Protein AF-A0A7W0KQA1-F1 (afdb_monomer)

Solvent-accessible surface area (backbone atoms only — not comparable to full-atom values): 7044 Å² total; per-residue (Å²): 89,73,43,48,43,59,75,29,60,40,69,50,28,32,47,44,83,47,67,47,97,90,64,54,78,42,60,38,40,37,42,50,76,48,74,45,57,36,32,78,75,63,34,63,60,74,71,100,58,45,60,95,60,89,80,63,86,93,66,82,85,88,84,88,79,65,71,81,39,67,76,52,47,69,44,51,39,63,30,41,31,40,17,45,24,43,36,34,44,87,95,47,77,51,76,50,77,49,73,51,66,61,77,48,60,40,69,96,57,50,13,79,35,73,84,47,34,19,106

Radius of gyration: 17.13 Å; Cα contacts (8 Å, |Δi|>4): 214; chains: 1; bounding box: 45×24×47 Å

Structure (mmCIF, N/CA/C/O backbone):
data_AF-A0A7W0KQA1-F1
#
_entry.id   AF-A0A7W0KQA1-F1
#
loop_
_atom_site.group_PDB
_atom_site.id
_atom_site.type_symbol
_atom_s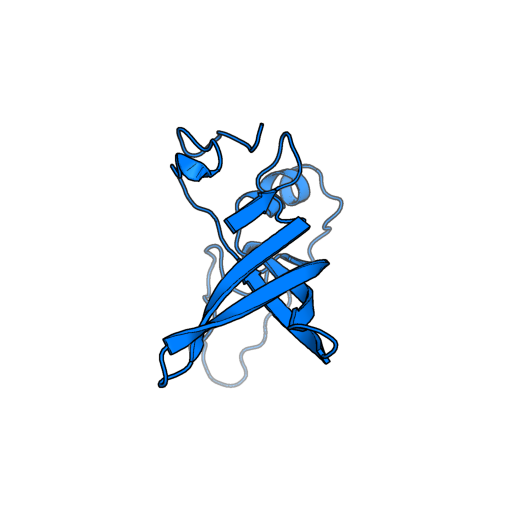ite.label_atom_id
_atom_site.label_alt_id
_atom_site.label_comp_id
_atom_site.label_asym_id
_atom_site.label_entity_id
_atom_site.label_seq_id
_atom_site.pdbx_PDB_ins_code
_atom_site.Cartn_x
_atom_site.Cartn_y
_atom_site.Cartn_z
_atom_site.occupancy
_atom_site.B_iso_or_equiv
_atom_site.auth_seq_id
_atom_site.auth_comp_id
_atom_site.auth_asym_id
_atom_site.auth_atom_id
_atom_site.pdbx_PDB_model_num
ATOM 1 N N . ASP A 1 1 ? -5.542 5.028 9.882 1.00 94.88 1 ASP A N 1
ATOM 2 C CA . ASP A 1 1 ? -4.179 4.733 10.330 1.00 94.88 1 ASP A CA 1
ATOM 3 C C . ASP A 1 1 ? -3.603 3.667 9.420 1.00 94.88 1 ASP A C 1
ATOM 5 O O . ASP A 1 1 ? -4.344 2.763 9.060 1.00 94.88 1 ASP A O 1
ATOM 9 N N . VAL A 1 2 ? -2.361 3.810 8.971 1.00 96.88 2 VAL A N 1
ATOM 10 C CA . VAL A 1 2 ? -1.718 2.822 8.089 1.00 96.88 2 VAL A CA 1
ATOM 11 C C . VAL A 1 2 ? -0.568 2.198 8.856 1.00 96.88 2 VAL A C 1
ATOM 13 O O . VAL A 1 2 ? 0.291 2.905 9.380 1.00 96.88 2 VAL A O 1
ATOM 16 N N . HIS A 1 3 ? -0.555 0.873 8.902 1.00 96.25 3 HIS A N 1
ATOM 17 C CA . HIS A 1 3 ? 0.462 0.098 9.590 1.00 96.25 3 HIS A CA 1
ATOM 18 C C . HIS A 1 3 ? 1.566 -0.207 8.587 1.00 96.25 3 HIS A C 1
ATOM 20 O O . HIS A 1 3 ? 1.336 -0.915 7.608 1.00 96.25 3 HIS A O 1
ATOM 26 N N . TYR A 1 4 ? 2.750 0.350 8.806 1.00 96.75 4 TYR A N 1
ATOM 27 C CA . TYR A 1 4 ? 3.902 0.126 7.942 1.00 96.75 4 TYR A CA 1
ATOM 28 C C . TYR A 1 4 ? 4.857 -0.870 8.579 1.00 96.75 4 TYR A C 1
ATOM 30 O O . TYR A 1 4 ? 5.050 -0.871 9.796 1.00 96.75 4 TYR A O 1
ATOM 38 N N . ARG A 1 5 ? 5.527 -1.656 7.740 1.00 95.94 5 ARG A N 1
ATOM 39 C CA . ARG A 1 5 ? 6.665 -2.454 8.181 1.00 95.94 5 ARG A CA 1
ATOM 40 C C . ARG A 1 5 ? 7.788 -1.524 8.638 1.00 95.94 5 ARG A C 1
ATOM 42 O O . ARG A 1 5 ? 8.275 -0.718 7.837 1.00 95.94 5 ARG A O 1
ATOM 49 N N . SER A 1 6 ? 8.222 -1.689 9.887 1.00 96.44 6 SER A N 1
ATOM 50 C CA . SER A 1 6 ? 9.361 -0.966 10.472 1.00 96.44 6 SER A CA 1
ATOM 51 C C . SER A 1 6 ? 10.584 -0.999 9.550 1.00 96.44 6 SER A C 1
ATOM 53 O O . SER A 1 6 ? 10.886 -2.014 8.912 1.00 96.44 6 SER A O 1
ATOM 55 N N . GLY A 1 7 ? 11.266 0.139 9.434 1.00 95.69 7 GLY A N 1
ATOM 56 C CA . GLY A 1 7 ? 12.408 0.327 8.543 1.00 95.69 7 GLY A CA 1
ATOM 57 C C . GLY A 1 7 ? 12.043 0.497 7.065 1.00 95.69 7 GLY A C 1
ATOM 58 O O . GLY A 1 7 ? 12.940 0.612 6.230 1.00 95.69 7 GLY A O 1
ATOM 59 N N . THR A 1 8 ? 10.754 0.539 6.713 1.00 94.62 8 THR A N 1
ATOM 60 C CA . THR A 1 8 ? 10.295 0.723 5.328 1.00 94.62 8 THR A CA 1
ATOM 61 C C . THR A 1 8 ? 9.137 1.725 5.229 1.00 94.62 8 THR A C 1
ATOM 63 O O . THR A 1 8 ? 8.670 2.271 6.227 1.00 94.62 8 THR A O 1
ATOM 66 N N . ARG A 1 9 ? 8.653 1.959 4.006 1.00 95.31 9 ARG A N 1
ATOM 67 C CA . ARG A 1 9 ? 7.357 2.601 3.720 1.00 95.31 9 ARG A CA 1
ATOM 68 C C . ARG A 1 9 ? 6.311 1.612 3.198 1.00 95.31 9 ARG A C 1
ATOM 70 O O . ARG A 1 9 ? 5.299 2.005 2.628 1.00 95.31 9 ARG A O 1
ATOM 77 N N . PHE A 1 10 ? 6.562 0.318 3.373 1.00 94.94 10 PHE A N 1
ATOM 78 C CA . PHE A 1 10 ? 5.700 -0.739 2.871 1.00 94.94 10 PHE A CA 1
ATOM 79 C C . PHE A 1 10 ? 4.496 -0.913 3.811 1.00 94.94 10 PHE A C 1
ATOM 81 O O . PHE A 1 10 ? 4.711 -1.224 4.987 1.00 94.94 10 PHE A O 1
ATOM 88 N N . PRO A 1 11 ? 3.251 -0.697 3.353 1.00 95.88 11 PRO A N 1
ATOM 89 C CA . PRO A 1 11 ? 2.077 -0.881 4.193 1.00 95.88 11 PRO A CA 1
ATOM 90 C C . PRO A 1 11 ? 1.788 -2.375 4.368 1.00 95.88 11 PRO A C 1
ATOM 92 O O . PRO A 1 11 ? 1.745 -3.129 3.403 1.00 95.88 11 PRO A O 1
ATOM 95 N N . GLU A 1 12 ? 1.573 -2.806 5.604 1.00 96.56 12 GLU A N 1
ATOM 96 C CA . GLU A 1 12 ? 1.138 -4.169 5.933 1.00 96.56 12 GLU A CA 1
ATOM 97 C C . GLU A 1 12 ? -0.379 -4.229 6.162 1.00 96.56 12 GLU A C 1
ATOM 99 O O . GLU A 1 12 ? -1.004 -5.279 5.993 1.00 96.56 12 GLU A O 1
ATOM 104 N N . GLY A 1 13 ? -0.996 -3.085 6.462 1.00 97.56 13 GLY A N 1
ATOM 105 C CA . GLY A 1 13 ? -2.432 -2.958 6.652 1.00 97.56 13 GLY A CA 1
ATOM 106 C C . GLY A 1 13 ? -2.855 -1.531 6.976 1.00 97.56 13 GLY A C 1
ATOM 107 O O . GLY A 1 13 ? -2.039 -0.607 6.974 1.00 97.56 13 GLY A O 1
ATOM 108 N N . ALA A 1 14 ? -4.137 -1.348 7.268 1.00 98.06 14 ALA A N 1
ATOM 109 C CA . ALA A 1 14 ? -4.678 -0.063 7.693 1.00 98.06 14 ALA A CA 1
ATOM 110 C C . ALA A 1 14 ? -5.953 -0.232 8.523 1.00 98.06 14 ALA A C 1
ATOM 112 O O . ALA A 1 14 ? -6.791 -1.071 8.208 1.00 98.06 14 ALA A O 1
ATOM 113 N N . THR A 1 15 ? -6.134 0.636 9.512 1.00 98.31 15 THR A N 1
ATOM 114 C CA . THR A 1 15 ? -7.400 0.828 10.223 1.00 98.31 15 THR A CA 1
ATOM 115 C C . THR A 1 15 ? -8.074 2.097 9.713 1.00 98.31 15 THR A C 1
ATOM 117 O O . THR A 1 15 ? -7.539 3.204 9.849 1.00 98.31 15 THR A O 1
ATOM 120 N N . ILE A 1 16 ? -9.262 1.975 9.130 1.00 97.44 16 ILE A N 1
ATOM 121 C CA . ILE A 1 16 ? -10.027 3.095 8.576 1.00 97.44 16 ILE A CA 1
ATOM 122 C C . ILE A 1 16 ? -11.276 3.305 9.432 1.00 97.44 16 ILE A C 1
ATOM 124 O O . ILE A 1 16 ? -12.167 2.460 9.478 1.00 97.44 16 ILE A O 1
ATOM 128 N N . ALA A 1 17 ? -11.342 4.456 10.102 1.00 97.75 17 ALA A N 1
ATOM 129 C CA . ALA A 1 17 ? -12.537 4.894 10.810 1.00 97.75 17 ALA A CA 1
ATOM 130 C C . ALA A 1 17 ? -13.520 5.533 9.818 1.00 97.75 17 ALA A C 1
ATOM 132 O O . ALA A 1 17 ? -13.175 6.460 9.084 1.00 97.75 17 ALA A O 1
ATOM 133 N N . LEU A 1 18 ? -14.742 5.023 9.812 1.00 96.94 18 LEU A N 1
ATOM 134 C CA . LEU A 1 18 ? -15.861 5.425 8.970 1.00 96.94 18 LEU A CA 1
ATOM 135 C C . LEU A 1 18 ? -17.051 5.784 9.871 1.00 96.94 18 LEU A C 1
ATOM 137 O O . LEU A 1 18 ? -17.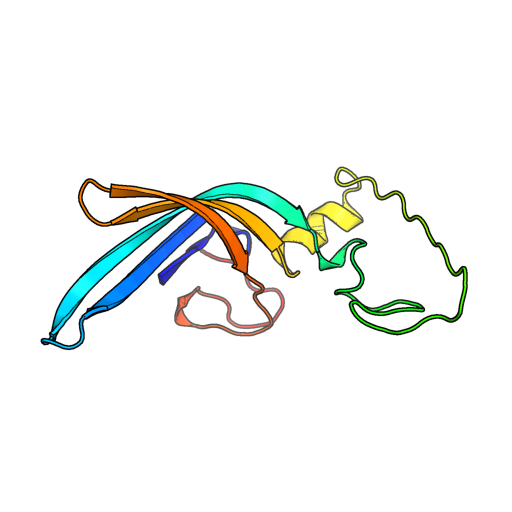076 5.485 11.068 1.00 96.94 18 LEU A O 1
ATOM 141 N N . THR A 1 19 ? -18.058 6.448 9.315 1.00 97.62 19 THR A N 1
ATOM 142 C CA . THR A 1 19 ? -19.276 6.804 10.052 1.00 97.62 19 THR A CA 1
ATOM 143 C C . THR A 1 19 ? -20.471 6.716 9.115 1.00 97.62 19 THR A C 1
ATOM 145 O O . THR A 1 19 ? -20.423 7.249 8.005 1.00 97.62 19 THR A O 1
ATOM 148 N N . GLU A 1 20 ? -21.526 6.028 9.544 1.00 95.62 20 GLU A N 1
ATOM 149 C CA . GLU A 1 20 ? -22.788 5.958 8.808 1.00 95.62 20 GLU A CA 1
ATOM 150 C C . GLU A 1 20 ? -23.539 7.300 8.838 1.00 95.62 20 GLU A C 1
ATOM 152 O O . GLU A 1 20 ? -23.267 8.149 9.693 1.00 95.62 20 GLU A O 1
ATOM 157 N N . PRO A 1 21 ? -24.521 7.520 7.941 1.00 97.75 21 PRO A N 1
ATOM 158 C CA . PRO A 1 21 ? -25.301 8.758 7.927 1.00 97.75 21 PRO A CA 1
ATOM 159 C C . PRO A 1 21 ? -26.033 9.078 9.240 1.00 97.75 21 PRO A C 1
ATOM 161 O O . PRO A 1 21 ? -26.329 10.245 9.492 1.00 97.75 21 PRO A O 1
ATOM 164 N N . ASP A 1 22 ? -26.338 8.072 10.066 1.00 97.50 22 ASP A N 1
ATOM 165 C CA . ASP A 1 22 ? -26.995 8.239 11.369 1.00 97.50 22 ASP A CA 1
ATOM 166 C C . ASP A 1 22 ? -26.016 8.516 12.529 1.00 97.50 22 ASP A C 1
ATOM 168 O O . ASP A 1 22 ? -26.445 8.748 13.660 1.00 97.50 22 ASP A O 1
ATOM 172 N N . GLY A 1 23 ? -24.709 8.538 12.249 1.00 97.75 23 GLY A N 1
ATOM 173 C CA . GLY A 1 23 ? -23.650 8.756 13.230 1.00 97.75 23 GLY A CA 1
ATOM 174 C C . GLY A 1 23 ? -23.043 7.477 13.811 1.00 97.75 23 GLY A C 1
ATOM 175 O O . GLY A 1 23 ? -22.120 7.577 14.623 1.00 97.75 23 GLY A O 1
ATOM 176 N N . THR A 1 24 ? -23.506 6.290 13.414 1.00 97.50 24 THR A N 1
ATOM 177 C CA . THR A 1 24 ? -22.934 5.019 13.879 1.00 97.50 24 THR A CA 1
ATOM 178 C C . THR A 1 24 ? -21.479 4.871 13.404 1.00 97.50 24 THR A C 1
ATOM 180 O O . THR A 1 24 ? -21.213 4.984 12.204 1.00 97.50 24 THR A O 1
ATOM 183 N N . PRO A 1 25 ? -20.502 4.636 14.306 1.00 97.75 25 PRO A N 1
ATOM 184 C CA . PRO A 1 25 ? -19.110 4.448 13.912 1.00 97.75 25 PRO A CA 1
ATOM 185 C C . PRO A 1 25 ? -18.896 3.066 13.282 1.00 97.75 25 PRO A C 1
ATOM 187 O O . PRO A 1 25 ? -19.395 2.058 13.781 1.00 97.75 25 PRO A O 1
ATOM 190 N N . ILE A 1 26 ? -18.089 3.018 12.223 1.00 97.81 26 ILE A N 1
ATOM 191 C CA . ILE A 1 26 ? -17.643 1.787 11.565 1.00 97.81 26 ILE A CA 1
ATOM 192 C C . ILE A 1 26 ? -16.115 1.763 11.572 1.00 97.81 26 ILE A C 1
ATOM 194 O O . ILE A 1 26 ? -15.476 2.749 11.212 1.00 97.81 26 ILE A O 1
ATOM 198 N N . THR A 1 27 ? -15.528 0.622 11.920 1.00 98.50 27 THR A N 1
ATOM 199 C CA . THR A 1 27 ? -14.091 0.382 11.750 1.00 98.50 27 THR A CA 1
ATOM 200 C C . THR A 1 27 ? -13.884 -0.642 10.645 1.00 98.50 27 THR A C 1
ATOM 202 O O . THR A 1 27 ? -14.412 -1.752 10.720 1.00 98.50 27 THR A O 1
ATOM 205 N N . LEU A 1 28 ? -13.127 -0.252 9.624 1.00 98.31 28 LEU A N 1
ATOM 206 C CA . LEU A 1 28 ? -12.676 -1.111 8.539 1.00 98.31 28 LEU A CA 1
ATOM 207 C C . LEU A 1 28 ? -11.202 -1.456 8.755 1.00 98.31 28 LEU A C 1
ATOM 209 O O . LEU A 1 28 ? -10.348 -0.573 8.715 1.00 98.31 28 LEU A O 1
ATOM 213 N N . GLU A 1 29 ? -10.917 -2.739 8.946 1.00 98.69 29 GLU A N 1
ATOM 214 C CA . GLU A 1 29 ? -9.555 -3.261 9.052 1.00 98.69 29 GLU A CA 1
ATOM 215 C C . GLU A 1 29 ? -9.098 -3.849 7.721 1.00 98.69 29 GLU A C 1
ATOM 217 O O . GLU A 1 29 ? -9.806 -4.658 7.114 1.00 98.69 29 GLU A O 1
ATOM 222 N N . ILE A 1 30 ? -7.906 -3.456 7.286 1.00 98.56 30 ILE A N 1
ATOM 223 C CA . ILE A 1 30 ? -7.262 -3.902 6.054 1.00 98.56 30 ILE A CA 1
ATOM 224 C C . ILE A 1 30 ? -6.010 -4.704 6.405 1.00 98.56 30 ILE A C 1
ATOM 226 O O . ILE A 1 30 ? -5.123 -4.207 7.097 1.00 98.56 30 ILE A O 1
ATOM 230 N N . GLU A 1 31 ? -5.917 -5.913 5.862 1.00 98.38 31 GLU A N 1
ATOM 231 C CA . GLU A 1 31 ? -4.723 -6.762 5.856 1.00 98.38 31 GLU A CA 1
ATOM 232 C C . GLU A 1 31 ? -4.232 -6.893 4.409 1.00 98.38 31 GLU A C 1
ATOM 234 O O . GLU A 1 31 ? -4.986 -7.323 3.529 1.00 98.38 31 GLU A O 1
ATOM 239 N N . THR A 1 32 ? -2.984 -6.510 4.141 1.00 97.56 32 THR A N 1
ATOM 240 C CA . THR A 1 32 ? -2.378 -6.663 2.808 1.00 97.56 32 THR A CA 1
ATOM 241 C C . THR A 1 32 ? -1.797 -8.069 2.636 1.00 97.56 32 THR A C 1
ATOM 243 O O . THR A 1 32 ? -1.227 -8.626 3.570 1.00 97.56 32 THR A O 1
ATOM 246 N N . LEU A 1 33 ? -1.933 -8.658 1.443 1.00 95.31 33 LEU A N 1
ATOM 247 C CA . LEU A 1 33 ? -1.411 -10.001 1.151 1.00 95.31 33 LEU A CA 1
ATOM 248 C C . LEU A 1 33 ? -0.243 -9.991 0.164 1.00 95.31 33 LEU A C 1
ATOM 250 O O . LEU A 1 33 ? 0.797 -10.601 0.394 1.00 95.31 33 LEU A O 1
ATOM 254 N N . GLY A 1 34 ? -0.439 -9.329 -0.970 1.00 93.44 34 GLY A N 1
ATOM 255 C CA . GLY A 1 34 ? 0.519 -9.237 -2.065 1.00 93.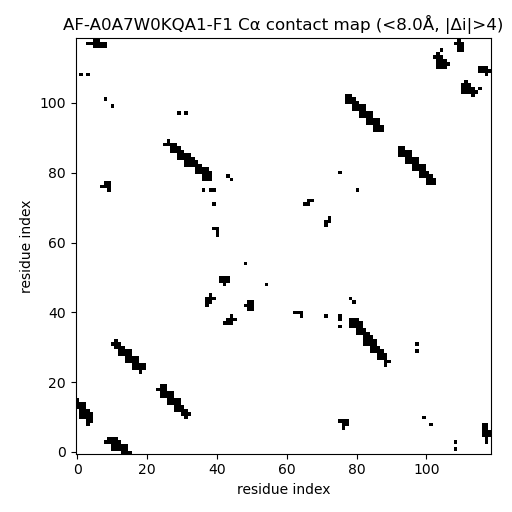44 34 GLY A CA 1
ATOM 256 C C . GLY A 1 34 ? 0.245 -7.974 -2.860 1.00 93.44 34 GLY A C 1
ATOM 257 O O . GLY A 1 34 ? -0.816 -7.375 -2.693 1.00 93.44 34 GLY A O 1
ATOM 258 N N . PHE A 1 35 ? 1.188 -7.554 -3.697 1.00 93.81 35 PHE A N 1
ATOM 259 C CA . PHE A 1 35 ? 1.115 -6.245 -4.332 1.00 93.81 35 PHE A CA 1
ATOM 260 C C . PHE A 1 35 ? 1.533 -6.252 -5.797 1.00 93.81 35 PHE A C 1
ATOM 262 O O . PHE A 1 35 ? 2.264 -7.129 -6.258 1.00 93.81 35 PHE A O 1
ATOM 269 N N . VAL A 1 36 ? 1.101 -5.210 -6.499 1.00 91.75 36 VAL A N 1
ATOM 270 C CA . VAL A 1 36 ? 1.623 -4.792 -7.796 1.00 91.75 36 VAL A CA 1
ATOM 271 C C . VAL A 1 36 ? 2.321 -3.447 -7.609 1.00 91.75 36 VAL A C 1
ATOM 273 O O . VAL A 1 36 ? 1.721 -2.491 -7.120 1.00 91.75 36 VAL A O 1
ATOM 276 N N . ALA A 1 37 ? 3.597 -3.365 -7.994 1.00 90.69 37 ALA A N 1
ATOM 277 C CA . ALA A 1 37 ? 4.349 -2.114 -7.981 1.00 90.69 37 ALA A CA 1
ATOM 278 C C . ALA A 1 37 ? 3.987 -1.269 -9.211 1.00 90.69 37 ALA A C 1
ATOM 280 O O . ALA A 1 37 ? 4.605 -1.403 -10.269 1.00 90.69 37 ALA A O 1
ATOM 281 N N . LEU A 1 38 ? 2.977 -0.403 -9.090 1.00 88.81 38 LEU A N 1
ATOM 282 C CA . LEU A 1 38 ? 2.446 0.357 -10.228 1.00 88.81 38 LEU A CA 1
ATOM 283 C C . LEU A 1 38 ? 3.511 1.271 -10.856 1.00 88.81 38 LEU A C 1
ATOM 285 O O . LEU A 1 38 ? 3.649 1.363 -12.079 1.00 88.81 38 LEU A O 1
ATOM 289 N N . ASN A 1 39 ? 4.350 1.887 -10.026 1.00 85.25 39 ASN A N 1
ATOM 290 C CA . ASN A 1 39 ? 5.413 2.769 -10.509 1.00 85.25 39 ASN A CA 1
ATOM 291 C C . ASN A 1 39 ? 6.496 2.050 -11.322 1.00 85.25 39 ASN A C 1
ATOM 293 O O . ASN A 1 39 ? 7.214 2.723 -12.056 1.00 85.25 39 ASN A O 1
ATOM 297 N N . ALA A 1 40 ? 6.623 0.724 -11.208 1.00 84.31 40 ALA A N 1
ATOM 298 C CA . ALA A 1 40 ? 7.674 -0.010 -11.900 1.00 84.31 40 ALA A CA 1
ATOM 299 C C . ALA A 1 40 ? 7.417 -0.070 -13.414 1.00 84.31 40 ALA A C 1
ATOM 301 O O . ALA A 1 40 ? 8.330 0.176 -14.193 1.00 84.31 40 ALA A O 1
ATOM 302 N N . GLY A 1 41 ? 6.180 -0.342 -13.849 1.00 78.50 41 GLY A N 1
ATOM 303 C CA . GLY A 1 41 ? 5.912 -0.605 -15.270 1.00 78.50 41 GLY A CA 1
ATOM 304 C C . GLY A 1 41 ? 4.501 -0.317 -15.773 1.00 78.50 41 GLY A C 1
ATOM 305 O O . GLY A 1 41 ? 4.251 -0.483 -16.963 1.00 78.50 41 GLY A O 1
ATOM 306 N N . THR A 1 42 ? 3.567 0.133 -14.927 1.00 81.75 42 THR A N 1
ATOM 307 C CA . THR A 1 42 ? 2.163 0.333 -15.344 1.00 81.75 42 THR A CA 1
ATOM 308 C C . THR A 1 42 ? 1.850 1.776 -15.757 1.00 81.75 42 THR A C 1
ATOM 310 O O . THR A 1 42 ? 0.688 2.137 -15.958 1.00 81.75 42 THR A O 1
ATOM 313 N N . GLY A 1 43 ? 2.889 2.603 -15.926 1.00 79.69 43 GLY A N 1
ATOM 314 C CA . GLY A 1 43 ? 2.773 3.994 -16.372 1.00 79.69 43 GLY A CA 1
ATOM 315 C C . GLY A 1 43 ? 2.587 5.016 -15.242 1.00 79.69 43 GLY A C 1
ATOM 316 O O . GLY A 1 43 ? 2.179 6.143 -15.527 1.00 79.69 43 GLY A O 1
ATOM 317 N N . TYR A 1 44 ? 2.894 4.643 -13.990 1.00 78.44 44 TYR A N 1
ATOM 318 C CA . TYR A 1 44 ? 2.725 5.462 -12.773 1.00 78.44 44 TYR A CA 1
ATOM 319 C C . TYR A 1 44 ? 4.036 6.011 -12.165 1.00 78.44 44 TYR A C 1
ATOM 321 O O . TYR A 1 44 ? 4.078 6.354 -10.991 1.00 78.44 44 TYR A O 1
ATOM 329 N N . GLY A 1 45 ? 5.124 6.126 -12.931 1.00 70.06 45 GLY A N 1
ATOM 330 C CA . GLY A 1 45 ? 6.438 6.538 -12.395 1.00 70.06 45 GLY A CA 1
ATOM 331 C C . GLY A 1 45 ? 7.269 7.445 -13.304 1.00 70.06 45 GLY A C 1
ATOM 332 O O . GLY A 1 45 ? 8.401 7.776 -12.965 1.00 70.06 45 GLY A O 1
ATOM 333 N N . GLY A 1 46 ? 6.709 7.870 -14.441 1.00 65.44 46 GLY A N 1
ATOM 334 C CA . GLY A 1 46 ? 7.454 8.544 -15.505 1.00 65.44 46 GLY A CA 1
ATOM 335 C C . GLY A 1 46 ? 8.019 7.562 -16.537 1.00 65.44 46 GLY A C 1
ATOM 336 O O . GLY A 1 46 ? 8.207 6.382 -16.265 1.00 65.44 46 GLY A O 1
ATOM 337 N N . GLY A 1 47 ? 8.218 8.051 -17.761 1.00 71.25 47 GLY A N 1
ATOM 338 C CA . GLY A 1 47 ? 8.556 7.249 -18.936 1.00 71.25 47 GLY A CA 1
ATOM 339 C C . GLY A 1 47 ? 8.139 7.960 -20.226 1.00 71.25 47 GLY A C 1
ATOM 340 O O . GLY A 1 47 ? 7.702 9.113 -20.201 1.00 71.25 47 GLY A O 1
ATOM 341 N N . SER A 1 48 ? 8.266 7.282 -21.368 1.00 74.44 48 SER A N 1
ATOM 342 C CA . SER A 1 48 ? 7.809 7.793 -22.674 1.00 74.44 48 SER A CA 1
ATOM 343 C C . SER A 1 48 ? 6.276 7.902 -22.773 1.00 74.44 48 SER A C 1
ATOM 345 O O . SER A 1 48 ? 5.761 8.679 -23.585 1.00 74.44 48 SER A O 1
ATOM 347 N N . TRP A 1 49 ? 5.548 7.176 -21.918 1.00 79.31 49 TRP A N 1
ATOM 348 C CA . TRP A 1 49 ? 4.090 7.170 -21.810 1.00 79.31 49 TRP A CA 1
ATOM 349 C C . TRP A 1 49 ? 3.630 7.223 -20.344 1.00 79.31 49 TRP A C 1
ATOM 351 O O . TRP A 1 49 ? 4.428 7.106 -19.415 1.00 79.31 49 TRP A O 1
ATOM 361 N N . SER A 1 50 ? 2.333 7.443 -20.138 1.00 85.44 50 SER A N 1
ATOM 362 C CA . SER A 1 50 ? 1.699 7.477 -18.818 1.00 85.44 50 SER A CA 1
ATOM 363 C C . SER A 1 50 ? 0.367 6.745 -18.859 1.00 85.44 50 SER A C 1
ATOM 365 O O . SER A 1 50 ? -0.293 6.724 -19.905 1.00 85.44 50 SER A O 1
ATOM 367 N N . HIS A 1 51 ? -0.060 6.198 -17.722 1.00 86.88 51 HIS A N 1
ATOM 368 C CA . HIS A 1 51 ? -1.356 5.535 -17.616 1.00 86.88 51 HIS A CA 1
ATOM 369 C C . HIS A 1 51 ? -2.499 6.415 -18.163 1.00 86.88 51 HIS A C 1
ATOM 371 O O . HIS A 1 51 ? -2.519 7.631 -17.964 1.00 86.88 51 HIS A O 1
ATOM 377 N N . GLY A 1 52 ? -3.429 5.810 -18.910 1.00 87.88 52 GLY A N 1
ATOM 378 C CA . GLY A 1 52 ? -4.584 6.495 -19.507 1.00 87.88 52 GLY A CA 1
ATOM 379 C C . GLY A 1 52 ? -4.291 7.392 -20.721 1.00 87.88 52 GLY A C 1
ATOM 380 O O . GLY A 1 52 ? -5.219 7.981 -21.279 1.00 87.88 52 GLY A O 1
ATOM 381 N N . ARG A 1 53 ? -3.034 7.513 -21.168 1.00 88.81 53 ARG A N 1
ATOM 382 C CA . ARG A 1 53 ? -2.673 8.340 -22.329 1.00 88.81 53 ARG A CA 1
ATOM 383 C C . ARG A 1 53 ? -2.952 7.620 -23.651 1.00 88.81 53 ARG A C 1
ATOM 385 O O . ARG A 1 53 ? -2.540 6.484 -23.853 1.00 88.81 53 ARG A O 1
ATOM 392 N N . TRP A 1 54 ? -3.577 8.318 -24.603 1.00 91.69 54 TRP A N 1
ATOM 393 C CA . TRP A 1 54 ? -3.666 7.847 -25.988 1.00 91.69 54 TRP A CA 1
ATOM 394 C C . TRP A 1 54 ? -2.295 7.895 -26.676 1.00 91.69 54 TRP A C 1
ATOM 396 O O . TRP A 1 54 ? -1.685 8.963 -26.765 1.00 91.69 54 TRP A O 1
ATOM 406 N N . MET A 1 55 ? -1.850 6.752 -27.204 1.00 91.50 55 MET A N 1
ATOM 407 C CA . MET A 1 55 ? -0.527 6.588 -27.826 1.00 91.50 55 MET A CA 1
ATOM 408 C C . MET A 1 55 ? -0.562 6.449 -29.356 1.00 91.50 55 MET A C 1
ATOM 410 O O . MET A 1 55 ? 0.481 6.345 -29.994 1.00 91.50 55 MET A O 1
ATOM 414 N N . GLY A 1 56 ? -1.749 6.504 -29.964 1.00 94.88 5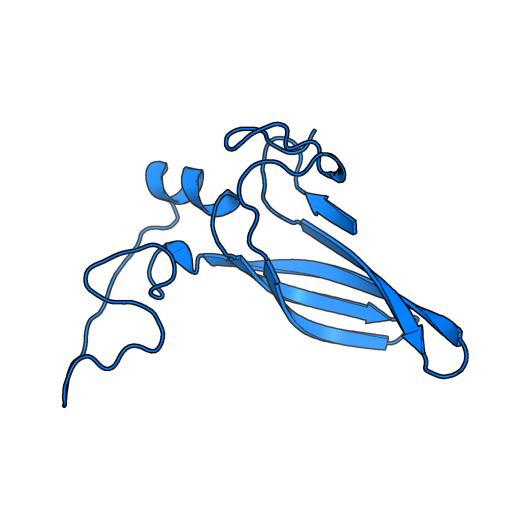6 GLY A N 1
ATOM 415 C CA . GLY A 1 56 ? -1.945 6.241 -31.389 1.00 94.88 56 GLY A CA 1
ATOM 416 C C . GLY A 1 56 ? -2.650 4.910 -31.634 1.00 94.88 56 GLY A C 1
ATOM 417 O O . GLY A 1 56 ? -2.770 4.065 -30.750 1.00 94.88 56 GLY A O 1
ATOM 418 N N . ARG A 1 57 ? -3.176 4.750 -32.850 1.00 97.19 57 ARG A N 1
ATOM 419 C CA . ARG A 1 57 ? -3.862 3.520 -33.251 1.00 97.19 57 ARG A CA 1
ATOM 420 C C . ARG A 1 57 ? -2.848 2.378 -33.341 1.00 97.19 57 ARG A C 1
ATOM 422 O O . ARG A 1 57 ? -1.727 2.609 -33.778 1.00 97.19 57 ARG A O 1
ATOM 429 N N . ASP A 1 58 ? -3.268 1.181 -32.938 1.00 95.38 58 ASP A N 1
ATOM 430 C CA . ASP A 1 58 ? -2.478 -0.059 -32.986 1.00 95.38 58 ASP A CA 1
ATOM 431 C C . ASP A 1 58 ? -1.151 -0.001 -32.204 1.00 95.38 58 ASP A C 1
ATOM 433 O O . ASP A 1 58 ? -0.238 -0.785 -32.453 1.00 95.38 58 ASP A O 1
ATOM 437 N N . TRP A 1 59 ? -1.033 0.921 -31.242 1.00 91.75 59 TRP A N 1
ATOM 438 C CA . TRP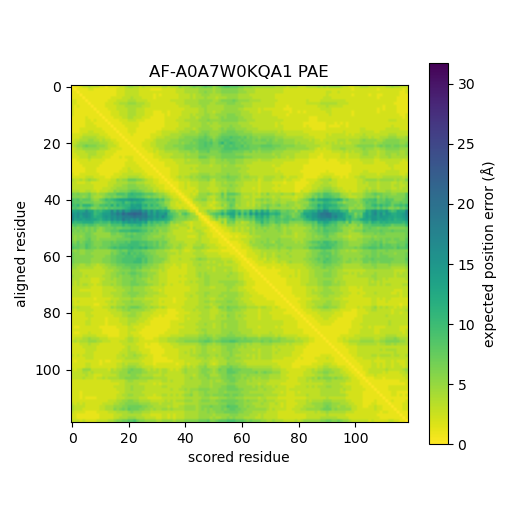 A 1 59 ? 0.136 1.010 -30.375 1.00 91.75 59 TRP A CA 1
ATOM 439 C C . TRP A 1 59 ? 0.117 -0.090 -29.310 1.00 91.75 59 TRP A C 1
ATOM 441 O O . TRP A 1 59 ? -0.883 -0.271 -28.612 1.00 91.75 59 TRP A O 1
ATOM 451 N N . VAL A 1 60 ? 1.239 -0.796 -29.174 1.00 89.81 60 VAL A N 1
ATOM 452 C CA . VAL A 1 60 ? 1.473 -1.821 -28.154 1.00 89.81 60 VAL A CA 1
ATOM 453 C C . VAL A 1 60 ? 2.914 -1.690 -27.670 1.00 89.81 60 VAL A C 1
ATOM 455 O O . VAL A 1 60 ? 3.838 -1.632 -28.479 1.00 89.81 60 VAL A O 1
ATOM 458 N N . GLU A 1 61 ? 3.102 -1.683 -26.357 1.00 85.69 61 GLU A N 1
ATOM 459 C CA . GLU A 1 61 ? 4.404 -1.764 -25.698 1.00 85.69 61 GLU A CA 1
ATOM 460 C C . GLU A 1 61 ? 4.337 -2.838 -24.610 1.00 85.69 61 GLU A C 1
ATOM 462 O O . GLU A 1 61 ? 3.288 -3.051 -23.999 1.00 85.69 61 GLU A O 1
ATOM 467 N N . GLY A 1 62 ? 5.452 -3.531 -24.392 1.00 85.38 62 GLY A N 1
ATOM 468 C CA . GLY A 1 62 ? 5.630 -4.468 -23.291 1.00 85.38 62 GLY A CA 1
ATOM 469 C C . GLY A 1 62 ? 6.887 -4.104 -22.516 1.00 85.38 62 GLY A C 1
ATOM 470 O O . GLY A 1 62 ? 7.895 -3.730 -23.116 1.00 85.38 62 GLY A O 1
ATOM 471 N N . VAL A 1 63 ? 6.819 -4.225 -21.196 1.00 84.38 63 VAL A N 1
ATOM 472 C CA . VAL A 1 63 ? 7.953 -4.030 -20.292 1.00 84.38 63 VAL A CA 1
ATOM 473 C C . VAL A 1 63 ? 8.091 -5.295 -19.452 1.00 84.38 63 VAL A C 1
ATOM 475 O O . VAL A 1 63 ? 7.087 -5.840 -18.997 1.00 84.38 63 VAL A O 1
ATOM 478 N N . ASP A 1 64 ? 9.324 -5.758 -19.273 1.00 89.12 64 ASP A N 1
ATOM 479 C CA . ASP A 1 64 ? 9.675 -6.855 -18.373 1.00 89.12 64 ASP A CA 1
ATOM 480 C C . ASP A 1 64 ? 10.582 -6.294 -17.276 1.00 89.12 64 ASP A C 1
ATOM 482 O O . ASP A 1 64 ? 11.534 -5.565 -17.569 1.00 89.12 64 ASP A O 1
ATOM 486 N N . ILE A 1 65 ? 10.230 -6.557 -16.021 1.00 87.25 65 ILE A N 1
ATOM 487 C CA . ILE A 1 65 ? 10.877 -5.971 -14.847 1.00 87.25 65 ILE A CA 1
ATOM 488 C C . ILE A 1 65 ? 11.133 -7.084 -13.848 1.00 87.25 65 ILE A C 1
ATOM 490 O O . ILE A 1 65 ? 10.195 -7.695 -13.332 1.00 87.25 65 ILE A O 1
ATOM 494 N N . ASP A 1 66 ? 12.404 -7.290 -13.519 1.00 91.56 66 ASP A N 1
ATOM 495 C CA . ASP A 1 66 ? 12.777 -8.162 -12.417 1.00 91.56 66 ASP A CA 1
ATOM 496 C C . ASP A 1 66 ? 12.537 -7.443 -11.086 1.00 91.56 66 ASP A C 1
ATOM 498 O O . ASP A 1 66 ? 13.279 -6.546 -10.692 1.00 91.56 66 ASP A O 1
ATOM 502 N N . LEU A 1 67 ? 11.490 -7.849 -10.369 1.00 90.00 67 LEU A N 1
ATOM 503 C CA . LEU A 1 67 ? 11.183 -7.313 -9.041 1.00 90.00 67 LEU A CA 1
ATOM 504 C C . LEU A 1 67 ? 12.188 -7.760 -7.965 1.00 90.00 67 LEU A C 1
ATOM 506 O O . LEU A 1 67 ? 12.134 -7.246 -6.847 1.00 90.00 67 LEU A O 1
ATOM 510 N N . ASN A 1 68 ? 13.087 -8.700 -8.279 1.00 92.31 68 ASN A N 1
ATOM 511 C CA . ASN A 1 68 ? 14.192 -9.092 -7.404 1.00 92.31 68 ASN A CA 1
ATOM 512 C C . ASN A 1 68 ? 15.467 -8.283 -7.662 1.00 92.31 68 ASN A C 1
ATOM 514 O O . ASN A 1 68 ? 16.411 -8.412 -6.878 1.00 92.31 68 ASN A O 1
ATOM 518 N N . ASP A 1 69 ? 15.511 -7.466 -8.721 1.00 94.31 69 ASP A N 1
ATOM 519 C CA . ASP A 1 69 ? 16.609 -6.526 -8.918 1.00 94.31 69 ASP A CA 1
ATOM 520 C C . ASP A 1 69 ? 16.686 -5.608 -7.682 1.00 94.31 69 ASP A C 1
ATOM 522 O O . ASP A 1 69 ? 15.690 -4.954 -7.348 1.00 94.31 69 ASP A O 1
ATOM 526 N N . PRO A 1 70 ? 17.829 -5.551 -6.972 1.00 94.19 70 PRO A N 1
ATOM 527 C CA . PRO A 1 70 ? 17.963 -4.745 -5.764 1.00 94.19 70 PRO A CA 1
ATOM 528 C C . PRO A 1 70 ? 17.630 -3.262 -5.962 1.00 94.19 70 PRO A C 1
ATOM 530 O O . PRO A 1 70 ? 17.114 -2.637 -5.034 1.00 94.19 70 PRO A O 1
ATOM 533 N N . GLU A 1 71 ? 17.898 -2.694 -7.142 1.00 90.62 71 GLU A N 1
ATOM 534 C CA . GLU A 1 71 ? 17.596 -1.289 -7.435 1.00 90.62 71 GLU A CA 1
ATOM 535 C C . GLU A 1 71 ? 16.086 -1.064 -7.588 1.00 90.62 71 GLU A C 1
ATOM 537 O O . GLU A 1 71 ? 15.549 -0.083 -7.068 1.00 90.62 71 GLU A O 1
ATOM 542 N N . VAL A 1 72 ? 15.378 -2.006 -8.220 1.00 90.06 72 VAL A N 1
ATOM 543 C CA . VAL A 1 72 ? 13.911 -1.975 -8.330 1.00 90.06 72 VAL A CA 1
ATOM 544 C C . VAL A 1 72 ? 13.281 -2.198 -6.958 1.00 90.06 72 VAL A C 1
ATOM 546 O O . VAL A 1 72 ? 12.456 -1.396 -6.514 1.00 90.06 72 VAL A O 1
ATOM 549 N N . ALA A 1 73 ? 13.699 -3.252 -6.255 1.00 91.25 73 ALA A N 1
ATOM 550 C CA . ALA A 1 73 ? 13.154 -3.638 -4.959 1.00 91.25 73 ALA A CA 1
ATOM 551 C C . ALA A 1 73 ? 13.301 -2.530 -3.904 1.00 91.25 73 ALA A C 1
ATOM 553 O O . ALA A 1 73 ? 12.375 -2.299 -3.123 1.00 91.25 73 ALA A O 1
ATOM 554 N N . ALA A 1 74 ? 14.425 -1.804 -3.909 1.00 90.38 74 ALA A N 1
ATOM 555 C CA . ALA A 1 74 ? 14.659 -0.679 -3.004 1.00 90.38 74 ALA A CA 1
ATOM 556 C C . ALA A 1 74 ? 13.671 0.483 -3.215 1.00 90.38 74 ALA A C 1
ATOM 558 O O . ALA A 1 74 ? 13.366 1.209 -2.267 1.00 90.38 74 ALA A O 1
ATOM 559 N N . MET A 1 75 ? 13.147 0.645 -4.433 1.00 89.31 75 MET A N 1
ATOM 560 C CA . MET A 1 75 ? 12.231 1.733 -4.782 1.00 89.31 75 MET A CA 1
ATOM 561 C C . MET A 1 75 ? 10.755 1.391 -4.562 1.00 89.31 75 MET A C 1
ATOM 563 O O . MET A 1 75 ? 9.952 2.309 -4.400 1.00 89.31 75 MET A O 1
ATOM 567 N N . ILE A 1 76 ? 10.389 0.104 -4.507 1.00 91.56 76 ILE A N 1
ATOM 568 C CA . ILE A 1 76 ? 8.997 -0.356 -4.340 1.00 91.56 76 ILE A CA 1
ATOM 569 C C . ILE A 1 76 ? 8.290 0.329 -3.153 1.00 91.56 76 ILE A C 1
ATOM 571 O O . ILE A 1 76 ? 7.212 0.884 -3.367 1.00 91.56 76 ILE A O 1
ATOM 575 N N . PRO A 1 77 ? 8.862 0.392 -1.930 1.00 92.38 77 PRO A N 1
ATOM 576 C CA . PRO A 1 77 ? 8.186 1.030 -0.798 1.00 92.38 77 PRO A CA 1
ATOM 577 C C . PRO A 1 77 ? 7.920 2.533 -0.985 1.00 92.38 77 PRO A C 1
ATOM 579 O O . PRO A 1 77 ? 7.102 3.098 -0.269 1.00 92.38 77 PRO A O 1
ATOM 582 N N . PHE A 1 78 ? 8.604 3.188 -1.925 1.00 91.38 78 PHE A N 1
ATOM 583 C CA . PHE A 1 78 ? 8.497 4.626 -2.186 1.00 91.38 78 PHE A CA 1
ATOM 584 C C . PHE A 1 78 ? 7.577 4.963 -3.378 1.00 91.38 78 PHE A C 1
ATOM 586 O O . PHE A 1 78 ? 7.481 6.131 -3.758 1.00 91.38 78 PHE A O 1
ATOM 593 N N . GLY A 1 79 ? 6.924 3.967 -3.990 1.00 89.31 79 GLY A N 1
ATOM 594 C CA . GLY A 1 79 ? 5.997 4.135 -5.120 1.00 89.31 79 GLY A CA 1
ATOM 595 C C . GLY A 1 79 ? 4.514 4.001 -4.746 1.00 89.31 79 GLY A C 1
ATOM 596 O O . GLY A 1 79 ? 4.168 3.884 -3.571 1.00 89.31 79 GLY A O 1
ATOM 597 N N . LEU A 1 80 ? 3.627 4.004 -5.755 1.00 91.94 80 LEU A N 1
ATOM 598 C CA . LEU A 1 80 ? 2.257 3.496 -5.609 1.00 91.94 80 LEU A CA 1
ATOM 599 C C . LEU A 1 80 ? 2.278 1.974 -5.672 1.00 91.94 80 LEU A C 1
ATOM 601 O O . LEU A 1 80 ? 2.843 1.381 -6.601 1.00 91.94 80 LEU A O 1
ATOM 605 N N . LEU A 1 81 ? 1.600 1.368 -4.708 1.00 93.06 81 LEU A N 1
ATOM 606 C CA . LEU A 1 81 ? 1.417 -0.066 -4.607 1.00 93.06 81 LEU A CA 1
ATOM 607 C C . LEU A 1 81 ? -0.069 -0.390 -4.561 1.00 93.06 81 LEU A C 1
ATOM 609 O O . LEU A 1 81 ? -0.795 0.135 -3.717 1.00 93.06 81 LEU A O 1
ATOM 613 N N . ASP A 1 82 ? -0.480 -1.314 -5.419 1.00 94.44 82 ASP A N 1
ATOM 614 C CA . ASP A 1 82 ? -1.808 -1.911 -5.386 1.00 94.44 82 ASP A CA 1
ATOM 615 C C . ASP A 1 82 ? -1.737 -3.229 -4.628 1.00 94.44 82 ASP A C 1
ATOM 617 O O . ASP A 1 82 ? -1.153 -4.193 -5.126 1.00 94.44 82 ASP A O 1
ATOM 621 N N . HIS A 1 83 ? -2.303 -3.290 -3.425 1.00 96.25 83 HIS A N 1
ATOM 622 C CA . HIS A 1 83 ? -2.303 -4.513 -2.630 1.00 96.25 83 HIS A CA 1
ATOM 623 C C . HIS A 1 83 ? -3.583 -5.300 -2.851 1.00 96.25 83 HIS A C 1
ATOM 625 O O . HIS A 1 83 ? -4.671 -4.777 -2.631 1.00 96.25 83 HIS A O 1
ATOM 631 N N . VAL A 1 84 ? -3.473 -6.590 -3.160 1.00 97.50 84 VAL A N 1
ATOM 632 C CA . VAL A 1 84 ? -4.570 -7.511 -2.856 1.00 97.50 84 VAL A CA 1
ATOM 633 C C . VAL A 1 84 ? -4.718 -7.531 -1.342 1.00 97.50 84 VAL A C 1
ATOM 635 O O . VAL A 1 84 ? -3.758 -7.824 -0.623 1.00 97.50 84 VAL A O 1
ATOM 638 N N . ALA A 1 85 ? -5.912 -7.206 -0.866 1.00 98.12 85 ALA A N 1
ATOM 639 C CA . ALA A 1 85 ? -6.163 -7.011 0.545 1.00 98.12 85 ALA A CA 1
ATOM 640 C C . ALA A 1 85 ? -7.451 -7.691 1.004 1.00 98.12 85 ALA A C 1
ATOM 642 O O . ALA A 1 85 ? -8.440 -7.794 0.267 1.00 98.12 85 ALA A O 1
ATOM 643 N N . ARG A 1 86 ? -7.423 -8.127 2.262 1.00 98.50 86 ARG A N 1
ATOM 644 C CA . ARG A 1 86 ? -8.586 -8.572 3.018 1.00 98.50 86 ARG A CA 1
ATOM 645 C C . ARG A 1 86 ? -9.118 -7.399 3.829 1.00 98.50 86 ARG A C 1
ATOM 647 O O . ARG A 1 86 ? -8.377 -6.792 4.594 1.00 98.50 86 ARG A O 1
ATOM 654 N N . ALA A 1 87 ? -10.401 -7.117 3.684 1.00 98.44 87 ALA A N 1
ATOM 655 C CA . ALA A 1 87 ? -11.116 -6.078 4.407 1.00 98.44 87 ALA A CA 1
ATOM 656 C C . ALA A 1 87 ? -12.071 -6.711 5.424 1.00 98.44 87 ALA A C 1
ATOM 658 O O . ALA A 1 87 ? -12.799 -7.640 5.073 1.00 98.44 87 ALA A O 1
ATOM 659 N N . THR A 1 88 ? -12.101 -6.212 6.659 1.00 98.69 88 THR A N 1
ATOM 660 C CA . THR A 1 88 ? -13.008 -6.698 7.711 1.00 98.69 88 THR A CA 1
ATOM 661 C C . THR A 1 88 ? -13.776 -5.544 8.348 1.00 98.69 88 THR A C 1
ATOM 663 O O . THR A 1 88 ? -13.177 -4.548 8.747 1.00 98.69 88 THR A O 1
ATOM 666 N N . VAL A 1 89 ? -15.098 -5.694 8.467 1.00 97.94 89 VAL A N 1
ATOM 667 C CA . VAL A 1 89 ? -15.990 -4.797 9.219 1.00 97.94 89 VAL A CA 1
ATOM 668 C C . VAL A 1 89 ? -16.882 -5.659 10.109 1.00 97.94 89 VAL A C 1
ATOM 670 O O . VAL A 1 89 ? -17.746 -6.384 9.610 1.00 97.94 89 VAL A O 1
ATOM 673 N N . GLY A 1 90 ? -16.669 -5.607 11.426 1.00 95.50 90 GLY A N 1
ATOM 674 C CA . GLY A 1 90 ? -17.314 -6.540 12.357 1.00 95.50 90 GLY A CA 1
ATOM 675 C C . GLY A 1 90 ? -17.031 -7.993 11.955 1.00 95.50 90 GLY A C 1
ATOM 676 O O . GLY A 1 90 ? -15.877 -8.366 11.769 1.00 95.50 90 GLY A O 1
ATOM 677 N N . ASP A 1 91 ? -18.084 -8.786 11.749 1.00 97.19 91 ASP A N 1
ATOM 678 C CA . ASP A 1 91 ?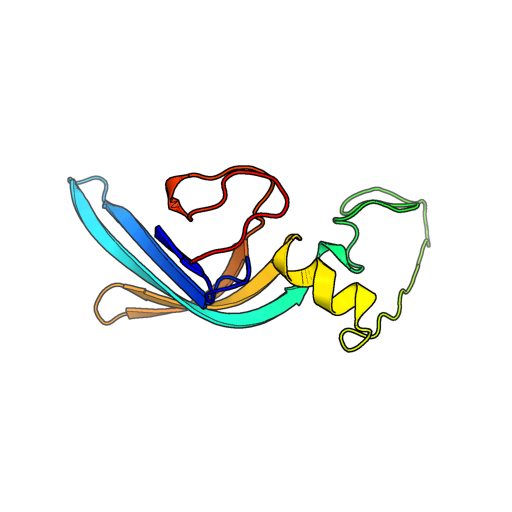 -17.976 -10.184 11.2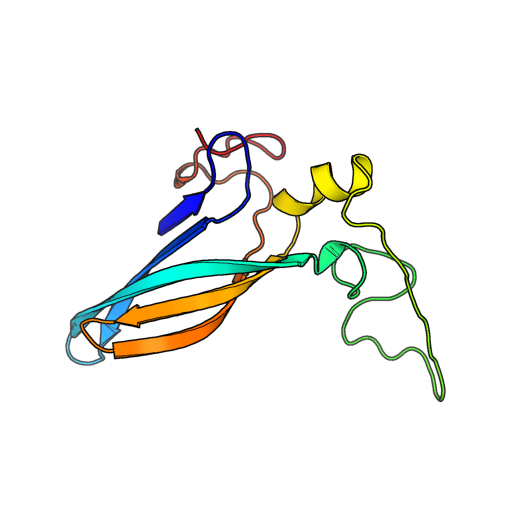98 1.00 97.19 91 ASP A CA 1
ATOM 679 C C . ASP A 1 91 ? -17.964 -10.343 9.762 1.00 97.19 91 ASP A C 1
ATOM 681 O O . ASP A 1 91 ? -17.888 -11.459 9.243 1.00 97.19 91 ASP A O 1
ATOM 685 N N . THR A 1 92 ? -18.059 -9.242 9.006 1.00 98.25 92 THR A N 1
ATOM 686 C CA . THR A 1 92 ? -18.105 -9.273 7.536 1.00 98.25 92 THR A CA 1
ATOM 687 C C . THR A 1 92 ? -16.708 -9.153 6.945 1.00 98.25 92 THR A C 1
ATOM 689 O O . THR A 1 92 ? -15.949 -8.257 7.311 1.00 98.25 92 THR A O 1
ATOM 692 N N . VAL A 1 93 ? -16.394 -10.021 5.980 1.00 98.62 93 VAL A N 1
ATOM 693 C CA . VAL A 1 93 ? -15.113 -10.034 5.262 1.00 98.62 93 VAL A CA 1
ATOM 694 C C . VAL A 1 93 ? -15.333 -9.779 3.772 1.00 98.62 93 VAL A C 1
ATOM 696 O O . VAL A 1 93 ? -16.190 -10.403 3.148 1.00 98.62 93 VAL A O 1
ATOM 699 N N . GLY A 1 94 ? -14.519 -8.893 3.202 1.00 98.38 94 GLY A N 1
ATOM 700 C CA . GLY A 1 94 ? -14.420 -8.619 1.771 1.00 98.38 94 GLY A CA 1
ATOM 701 C C . GLY A 1 94 ? -12.980 -8.724 1.268 1.00 98.38 94 GLY A C 1
ATOM 702 O O . GLY A 1 94 ? -12.032 -8.757 2.051 1.00 98.38 94 GLY A O 1
ATOM 703 N N . TRP A 1 95 ? -12.822 -8.770 -0.052 1.00 98.12 95 TRP A N 1
ATOM 704 C CA . TRP A 1 95 ? -11.527 -8.848 -0.726 1.00 98.12 95 TRP A CA 1
ATOM 705 C C . TRP A 1 95 ? -11.494 -7.854 -1.878 1.00 98.12 95 TRP A C 1
ATOM 707 O O . TRP A 1 95 ? -12.482 -7.718 -2.602 1.00 98.12 95 TRP A O 1
ATOM 717 N N . GLY A 1 96 ? -10.371 -7.169 -2.055 1.00 96.69 96 GLY A N 1
ATOM 718 C CA . GLY A 1 96 ? -10.237 -6.154 -3.093 1.00 96.69 96 GLY A CA 1
ATOM 719 C C . GLY A 1 96 ? -8.827 -5.596 -3.180 1.00 96.69 96 GLY A C 1
ATOM 720 O O . GLY A 1 96 ? -7.880 -6.216 -2.696 1.00 96.69 96 GLY A O 1
ATOM 721 N N . LEU A 1 97 ? -8.713 -4.430 -3.811 1.00 96.50 97 LEU A N 1
ATOM 722 C CA . LEU A 1 97 ? -7.464 -3.689 -3.898 1.00 96.50 97 LEU A CA 1
ATOM 723 C C . LEU A 1 97 ? -7.400 -2.609 -2.818 1.00 96.50 97 LEU A C 1
ATOM 725 O O . LEU A 1 97 ? -8.371 -1.885 -2.591 1.00 96.50 97 LEU A O 1
ATOM 729 N N . PHE A 1 98 ? -6.243 -2.505 -2.178 1.00 96.50 98 PHE A N 1
ATOM 730 C CA . PHE A 1 98 ? -5.838 -1.387 -1.343 1.00 96.50 98 PHE A CA 1
ATOM 731 C C . PHE A 1 98 ? -4.662 -0.683 -2.028 1.00 96.50 98 PHE A C 1
ATOM 733 O O . PHE A 1 98 ? -3.510 -1.110 -1.908 1.00 96.50 98 PHE A O 1
ATOM 740 N N . GLU A 1 99 ? -4.981 0.366 -2.786 1.00 94.69 99 GLU A N 1
ATOM 741 C CA . GLU A 1 99 ? -3.993 1.225 -3.438 1.00 94.69 99 GLU A CA 1
ATOM 742 C C . GLU A 1 99 ? -3.448 2.236 -2.426 1.00 94.69 99 GLU A C 1
ATOM 744 O O . GLU A 1 99 ? -4.211 2.978 -1.799 1.00 94.69 99 GLU A O 1
ATOM 749 N N . LEU A 1 100 ? -2.126 2.292 -2.268 1.00 93.38 100 LEU A N 1
ATOM 750 C CA . LEU A 1 100 ? -1.483 3.298 -1.432 1.00 93.38 100 LEU A CA 1
ATOM 751 C C . LEU A 1 100 ? -0.161 3.763 -2.045 1.00 93.38 100 LEU A C 1
ATOM 753 O O . LEU A 1 100 ? 0.688 2.956 -2.417 1.00 93.38 100 LEU A O 1
AT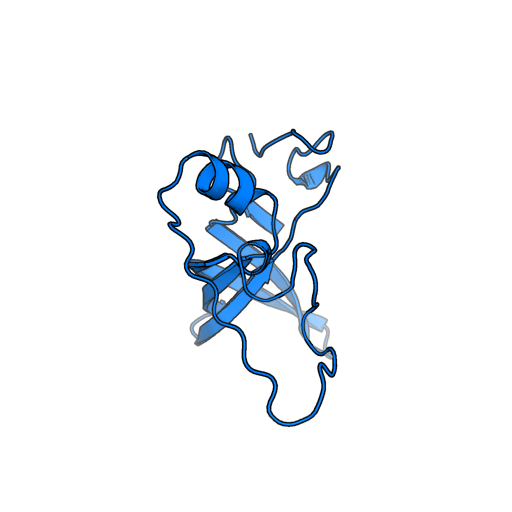OM 757 N N . GLY A 1 101 ? 0.033 5.081 -2.079 1.00 89.50 101 GLY A N 1
ATOM 758 C CA . GLY A 1 101 ? 1.319 5.719 -2.349 1.00 89.50 101 GLY A CA 1
ATOM 759 C C . GLY A 1 101 ? 1.670 6.702 -1.236 1.00 89.50 101 GLY A C 1
ATOM 760 O O . GLY A 1 101 ? 0.803 7.437 -0.759 1.00 89.50 101 GLY A O 1
ATOM 761 N N . THR A 1 102 ? 2.936 6.726 -0.816 1.00 88.31 102 THR A N 1
ATOM 762 C CA . THR A 1 102 ? 3.409 7.628 0.247 1.00 88.31 102 THR A CA 1
ATOM 763 C C . THR A 1 102 ? 4.599 8.455 -0.223 1.00 88.31 102 THR A C 1
ATOM 765 O O . THR A 1 102 ? 5.684 7.941 -0.484 1.00 88.31 102 THR A O 1
ATOM 768 N N . PHE A 1 103 ? 4.416 9.773 -0.308 1.00 90.19 103 PHE A N 1
ATOM 769 C CA . PHE A 1 103 ? 5.412 10.675 -0.885 1.00 90.19 103 PHE A CA 1
ATOM 770 C C . PHE A 1 103 ? 5.786 11.786 0.083 1.00 90.19 103 PHE A C 1
ATOM 772 O O . PHE A 1 103 ? 4.934 12.536 0.554 1.00 90.19 103 PHE A O 1
ATOM 779 N N . GLY A 1 104 ? 7.085 11.913 0.347 1.00 93.56 104 GLY A N 1
ATOM 780 C CA . GLY A 1 104 ? 7.608 12.958 1.216 1.00 93.56 104 GLY A CA 1
ATOM 781 C C . GLY A 1 104 ? 7.241 12.754 2.686 1.00 93.56 104 GLY A C 1
ATOM 782 O O . GLY A 1 104 ? 7.167 11.622 3.173 1.00 93.56 104 GLY A O 1
ATOM 783 N N . ARG A 1 105 ? 7.075 13.881 3.382 1.00 96.25 105 ARG A N 1
ATOM 784 C CA . ARG A 1 105 ? 6.878 13.962 4.829 1.00 96.25 105 ARG A CA 1
ATOM 785 C C . ARG A 1 105 ? 5.442 13.606 5.228 1.00 96.25 105 ARG A C 1
ATOM 787 O O . ARG A 1 105 ? 4.490 14.158 4.684 1.00 96.25 105 ARG A O 1
ATOM 794 N N . HIS A 1 106 ? 5.310 12.757 6.240 1.00 95.62 106 HIS A N 1
ATOM 795 C CA . HIS A 1 106 ? 4.067 12.418 6.925 1.00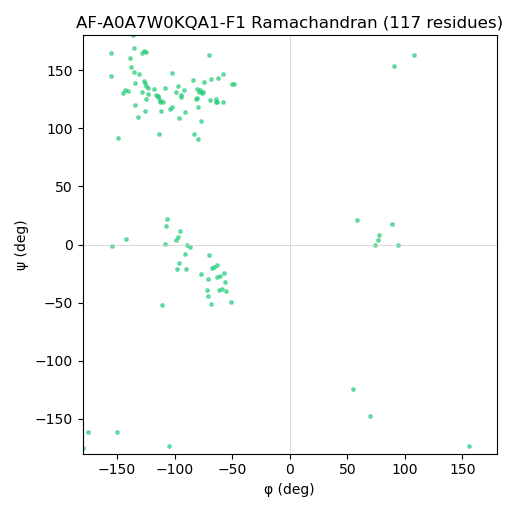 95.62 106 HIS A CA 1
ATOM 796 C C . HIS A 1 106 ? 4.375 12.078 8.392 1.00 95.62 106 HIS A C 1
ATOM 798 O O . HIS A 1 106 ? 4.677 10.934 8.740 1.00 95.62 106 HIS A O 1
ATOM 804 N N . ASP A 1 107 ? 4.303 13.095 9.254 1.00 95.06 107 ASP A N 1
ATOM 805 C CA . ASP A 1 107 ? 4.673 12.990 10.673 1.00 95.06 107 ASP A CA 1
ATOM 806 C C . ASP A 1 107 ? 3.934 11.878 11.439 1.00 95.06 107 ASP A C 1
ATOM 808 O O . ASP A 1 107 ? 4.598 11.185 12.211 1.00 95.06 107 ASP A O 1
ATOM 812 N N . PRO A 1 108 ? 2.622 11.624 11.223 1.00 94.25 108 PRO A N 1
ATOM 813 C CA . PRO A 1 108 ? 1.926 10.546 11.929 1.00 94.25 108 PRO A CA 1
ATOM 814 C C . PRO A 1 108 ? 2.508 9.152 11.668 1.00 94.25 108 PRO A C 1
ATOM 816 O O . PRO A 1 108 ? 2.404 8.286 12.526 1.00 94.25 108 PRO A O 1
ATOM 819 N N . SER A 1 109 ? 3.145 8.940 10.512 1.00 95.31 109 SER A N 1
ATOM 820 C CA . SER A 1 109 ? 3.809 7.671 10.167 1.00 95.31 109 SER A CA 1
ATOM 821 C C . SER A 1 109 ? 5.316 7.682 10.443 1.00 95.31 109 SER A C 1
ATOM 823 O O . SER A 1 109 ? 6.011 6.744 10.067 1.00 95.31 109 SER A O 1
ATOM 825 N N . GLY A 1 110 ? 5.842 8.741 11.068 1.00 95.12 110 GLY A N 1
ATOM 826 C CA . GLY A 1 110 ? 7.276 8.899 11.334 1.00 95.12 110 GLY A CA 1
ATOM 827 C C . GLY A 1 110 ? 8.106 9.333 10.120 1.00 95.12 110 GLY A C 1
ATOM 828 O O . GLY A 1 110 ? 9.332 9.381 10.197 1.00 95.12 110 GLY A O 1
ATOM 829 N N . PHE A 1 111 ? 7.475 9.681 8.996 1.00 96.75 111 PHE A N 1
ATOM 830 C CA . PHE A 1 111 ? 8.194 10.091 7.793 1.00 96.75 111 PHE A CA 1
ATOM 831 C C . PHE A 1 111 ? 8.564 11.577 7.894 1.00 96.75 111 PHE A C 1
ATOM 833 O O . PHE A 1 111 ? 7.746 12.429 7.566 1.00 96.75 111 PHE A O 1
ATOM 840 N N . ALA A 1 112 ? 9.777 11.912 8.341 1.00 96.75 112 ALA A N 1
ATOM 841 C CA . ALA A 1 112 ? 10.216 13.304 8.510 1.00 96.75 112 ALA A CA 1
ATOM 842 C C . ALA A 1 112 ? 10.594 14.010 7.188 1.00 96.75 112 ALA A C 1
ATOM 844 O O . ALA A 1 112 ? 10.507 15.236 7.084 1.00 96.75 112 ALA A O 1
ATOM 845 N N . ASP A 1 113 ? 10.990 13.248 6.170 1.00 95.06 113 ASP A N 1
ATOM 846 C CA . ASP A 1 113 ? 11.364 13.716 4.831 1.00 95.06 113 ASP A CA 1
ATOM 847 C C . ASP A 1 113 ? 11.049 12.647 3.764 1.00 95.06 113 ASP A C 1
ATOM 849 O O . ASP A 1 113 ? 10.239 11.759 4.008 1.00 95.06 113 ASP A O 1
ATOM 853 N N . TYR A 1 114 ? 11.644 12.733 2.569 1.00 92.44 114 TYR A N 1
ATOM 854 C CA . TYR A 1 114 ? 11.457 11.746 1.494 1.00 92.44 114 TYR A CA 1
ATOM 855 C C . TYR A 1 114 ? 12.116 10.386 1.758 1.00 92.44 114 TYR A C 1
ATOM 857 O O . TYR A 1 114 ? 11.622 9.383 1.253 1.00 92.44 114 TYR A O 1
ATOM 865 N N . ALA A 1 115 ? 13.212 10.344 2.516 1.00 92.50 115 ALA A N 1
ATOM 866 C CA . ALA A 1 115 ? 13.998 9.129 2.746 1.00 92.50 115 ALA A CA 1
ATOM 867 C C . ALA A 1 115 ? 13.627 8.424 4.059 1.00 92.50 115 ALA A C 1
ATOM 869 O O . ALA A 1 115 ? 13.964 7.260 4.256 1.00 92.50 115 ALA A O 1
ATOM 870 N N . SER A 1 116 ? 12.928 9.123 4.954 1.00 96.19 116 SER A N 1
ATOM 871 C CA . SER A 1 116 ? 12.476 8.598 6.240 1.00 96.19 116 SER A CA 1
ATOM 872 C C . SER A 1 116 ? 11.590 7.368 6.059 1.00 96.19 116 SER A C 1
ATOM 874 O O . SER A 1 116 ? 10.818 7.285 5.103 1.00 96.19 116 SER A O 1
ATOM 876 N N . VAL A 1 117 ? 11.668 6.441 7.001 1.00 96.56 117 VAL A N 1
ATOM 877 C CA . VAL A 1 117 ? 10.912 5.187 7.009 1.00 96.56 117 VAL A CA 1
ATOM 878 C C . VAL A 1 117 ? 10.194 5.026 8.342 1.00 96.56 117 VAL A C 1
ATOM 880 O O . VAL A 1 117 ? 10.490 5.753 9.291 1.00 96.56 117 VAL A O 1
ATOM 883 N N . ALA A 1 118 ? 9.233 4.108 8.399 1.00 96.62 118 ALA A N 1
ATOM 884 C CA . ALA A 1 118 ? 8.470 3.858 9.612 1.00 96.62 118 ALA A CA 1
ATOM 885 C C . ALA A 1 118 ? 9.405 3.357 10.728 1.00 96.62 118 ALA A C 1
ATOM 887 O O . ALA A 1 118 ? 10.355 2.625 10.421 1.00 96.62 118 ALA A O 1
ATOM 888 N N . PRO A 1 119 ? 9.170 3.758 11.989 1.00 92.94 119 PRO A N 1
ATOM 889 C CA . PRO A 1 119 ? 9.943 3.274 13.128 1.00 92.94 119 PRO A CA 1
ATOM 890 C C . PRO A 1 119 ? 9.771 1.769 13.348 1.00 92.94 119 PRO A C 1
ATOM 892 O O . PRO A 1 119 ? 8.740 1.197 12.936 1.00 92.94 119 PRO A O 1
#

pLDDT: mean 92.75, std 6.3, range [65.44, 98.69]

Foldseek 3Di:
DFDADPPFLHTQWDWDWDADPVGRIWIKIKGFDDKDQCCQPVQFPDDPHHPPDDPDPPDDDDDDDDCPPPVNVRCSSQGWIWTFIWMDIPPDIDTDTDIDHDAFDDVVQQRHTRNGRGD

Nearest PDB structures (foldseek):
  7s9y-assembly1_A  TM=4.703E-01  e=6.594E-01  Helicobacter hepaticus

Mean predicted aligned error: 3.92 Å

Secondary structure (DSSP, 8-state):
-EEEPTTS--EEEEEEEEE-TTS-EEEEEEEEEEEEEHHHHSSSS-SSS-TT----TT--------TTSHHHHHHGGGSEEEEEEEEEETTEEEEEEEEEE--S-BGGGTB-SSS----

Sequence (119 aa):
DVHYRSGTRFPEGATIALTEPDGTPITLEIETLGFVALNAGTGYGGGSWSHGRWMGRDWVEGVDIDLNDPEVAAMIPFGLLDHVARATVGDTVGWGLFELGTFGRHDPSGFADYASVAP